Protein AF-A0A3D0MVW6-F1 (afdb_monomer)

Foldseek 3Di:
DDDDDPVRVVVCVVLDVDCVQVVVVVVVCVVPVPQFDADPPDPAKGWHWAADPPDPPPRIDIDIDHDDD

Mean predicted aligned error: 4.31 Å

Solvent-accessible surface area (backbone atoms only — not comparable to full-atom values): 4436 Å² total; per-residue (Å²): 137,90,84,79,52,74,65,53,55,55,51,46,58,73,76,37,93,65,62,66,71,53,55,55,51,50,53,48,38,72,77,36,69,70,73,26,51,69,42,84,97,46,100,58,38,20,45,32,80,45,77,41,90,94,42,66,101,83,44,52,51,76,48,75,50,72,78,84,131

Radius of gyration: 12.32 Å; Cα contacts (8 Å, |Δi|>4): 60; chains: 1; bounding box: 30×24×31 Å

Nearest PDB structures (foldseek):
  5ja8-assembly1_A  TM=9.343E-01  e=1.275E-02  Vibrio cholerae O1 biovar El Tor str. N16961
  8a0x-assembly1_C  TM=8.372E-01  e=7.992E-03  Vibrio cholerae
  7zw0-assembly1_sj  TM=3.370E-01  e=1.667E+00  Saccharomyces cerevisiae W303
  1bpe-assembly1_A  TM=3.306E-01  e=7.242E+00  Rattus norvegicus

pLDDT: mean 88.9, std 11.53, range [53.12, 97.5]

Sequence (69 aa):
MFIYTSEFDKLWKSIFKDIKNLEEVEQLLLQNPKAGNVIKGTEGLRKLRWRLDSKGKRGGIRILYVDFE

Structure (mmCIF, N/CA/C/O backbone):
data_AF-A0A3D0MVW6-F1
#
_entry.id   AF-A0A3D0MVW6-F1
#
loop_
_atom_site.group_PDB
_atom_site.id
_atom_site.type_symbol
_atom_site.label_atom_id
_atom_site.label_alt_id
_atom_site.label_comp_id
_atom_site.label_asym_id
_atom_site.label_entity_id
_atom_site.label_seq_id
_atom_site.pdbx_PDB_ins_code
_atom_site.Cartn_x
_atom_site.Cartn_y
_atom_site.Cartn_z
_atom_site.occupancy
_atom_site.B_iso_or_equiv
_atom_site.auth_seq_id
_atom_site.auth_comp_id
_atom_site.auth_asym_id
_atom_site.auth_atom_id
_atom_site.pdbx_PDB_model_num
ATOM 1 N N . MET A 1 1 ? 5.357 9.420 8.125 1.00 89.75 1 MET A N 1
ATOM 2 C CA . MET A 1 1 ? 6.360 8.350 8.334 1.00 89.75 1 MET A CA 1
ATOM 3 C C . MET A 1 1 ? 5.738 7.047 7.877 1.00 89.75 1 MET A C 1
ATOM 5 O O . MET A 1 1 ? 4.594 6.807 8.235 1.00 89.75 1 MET A O 1
ATOM 9 N N . PHE A 1 2 ? 6.452 6.238 7.096 1.00 95.62 2 PHE A N 1
ATOM 10 C CA . PHE A 1 2 ? 5.971 4.920 6.681 1.00 95.62 2 PHE A CA 1
ATOM 11 C C . PHE A 1 2 ? 6.553 3.839 7.588 1.00 95.62 2 PHE A C 1
ATOM 13 O O . PHE A 1 2 ? 7.732 3.879 7.938 1.00 95.62 2 PHE A O 1
ATOM 20 N N . ILE A 1 3 ? 5.706 2.892 7.986 1.00 95.88 3 ILE A N 1
ATOM 21 C CA . ILE A 1 3 ? 6.095 1.711 8.755 1.00 95.88 3 ILE A CA 1
ATOM 22 C C . ILE A 1 3 ? 5.697 0.494 7.933 1.00 95.88 3 ILE A C 1
ATOM 24 O O . ILE A 1 3 ? 4.541 0.349 7.535 1.00 95.88 3 ILE A O 1
ATOM 28 N N . TYR A 1 4 ? 6.664 -0.381 7.688 1.00 96.38 4 TYR A N 1
ATOM 29 C CA . TYR A 1 4 ? 6.483 -1.586 6.893 1.00 96.38 4 TYR A CA 1
ATOM 30 C C . TYR A 1 4 ? 6.428 -2.813 7.793 1.00 96.38 4 TYR A C 1
ATOM 32 O O . TYR A 1 4 ? 7.242 -2.965 8.703 1.00 96.38 4 TYR A O 1
ATOM 40 N N . THR A 1 5 ? 5.484 -3.715 7.526 1.00 96.44 5 THR A N 1
ATOM 41 C CA . THR A 1 5 ? 5.517 -5.050 8.131 1.00 96.44 5 THR A CA 1
ATOM 42 C C . THR A 1 5 ? 6.625 -5.880 7.492 1.00 96.44 5 THR A C 1
ATOM 44 O O . THR A 1 5 ? 7.045 -5.628 6.358 1.00 96.44 5 THR A O 1
ATOM 47 N N . SER A 1 6 ? 7.084 -6.913 8.198 1.00 96.19 6 SER A N 1
ATOM 48 C CA . SER A 1 6 ? 8.122 -7.801 7.667 1.00 96.19 6 SER A CA 1
ATOM 49 C C . SER A 1 6 ? 7.664 -8.516 6.387 1.00 96.19 6 SER A C 1
ATOM 51 O O . SER A 1 6 ? 8.443 -8.736 5.462 1.00 96.19 6 SER A O 1
ATOM 53 N N . GLU A 1 7 ? 6.374 -8.835 6.311 1.00 94.81 7 GLU A N 1
ATOM 54 C CA . GLU A 1 7 ? 5.702 -9.461 5.179 1.00 94.81 7 GLU A CA 1
ATOM 55 C C . GLU A 1 7 ? 5.655 -8.516 3.981 1.00 94.81 7 GLU A C 1
ATOM 57 O O . GLU A 1 7 ? 5.908 -8.952 2.857 1.00 94.81 7 GLU A O 1
ATOM 62 N N . PHE A 1 8 ? 5.372 -7.230 4.215 1.00 94.94 8 PHE A N 1
ATOM 63 C CA . PHE A 1 8 ? 5.381 -6.225 3.159 1.00 94.94 8 PHE A CA 1
ATOM 64 C C . PHE A 1 8 ? 6.774 -6.108 2.539 1.00 94.94 8 PHE A C 1
ATOM 66 O O . PHE A 1 8 ? 6.894 -6.238 1.326 1.00 94.94 8 PHE A 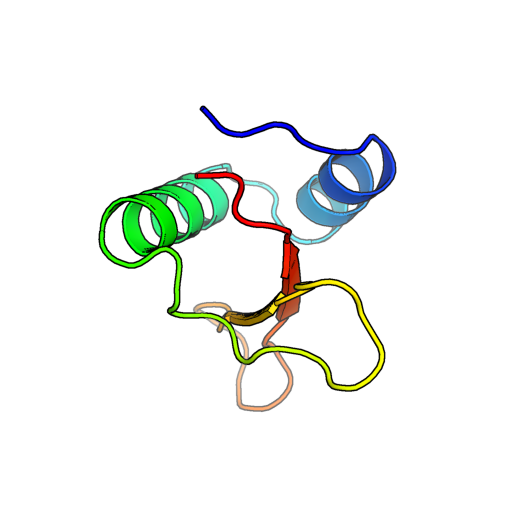O 1
ATOM 73 N N . ASP A 1 9 ? 7.822 -5.951 3.353 1.00 93.69 9 ASP A N 1
ATOM 74 C CA . ASP A 1 9 ? 9.199 -5.795 2.864 1.00 93.69 9 ASP A CA 1
ATOM 75 C C . ASP A 1 9 ? 9.674 -7.025 2.065 1.00 93.69 9 ASP A C 1
ATOM 77 O O . ASP A 1 9 ? 10.214 -6.898 0.962 1.00 93.69 9 ASP A O 1
ATOM 81 N N 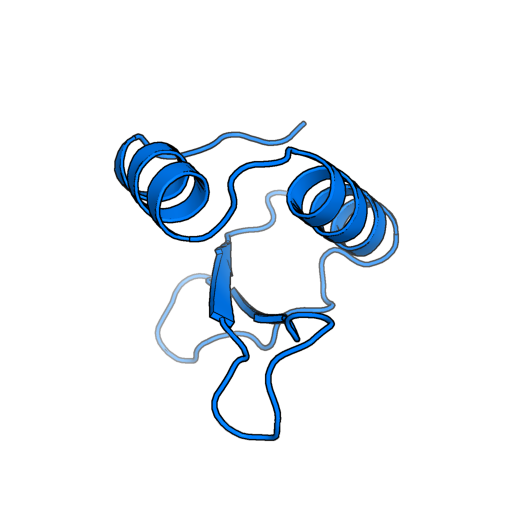. LYS A 1 10 ? 9.388 -8.240 2.559 1.00 93.44 10 LYS A N 1
ATOM 82 C CA . LYS A 1 10 ? 9.702 -9.496 1.852 1.00 93.44 10 LYS A CA 1
ATOM 83 C C . LYS A 1 10 ? 8.985 -9.592 0.504 1.00 93.44 10 LYS A 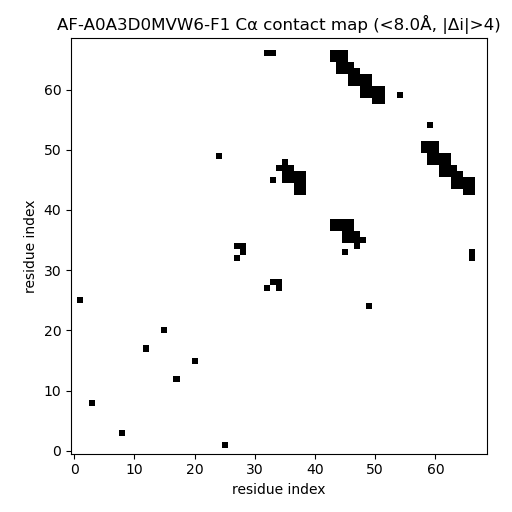C 1
ATOM 85 O O . LYS A 1 10 ? 9.616 -9.899 -0.509 1.00 93.44 10 LYS A O 1
ATOM 90 N N . LEU A 1 11 ? 7.672 -9.345 0.479 1.00 92.19 11 LEU A N 1
ATOM 91 C CA . LEU A 1 11 ? 6.881 -9.423 -0.751 1.00 92.19 11 LEU A CA 1
ATOM 92 C C . LEU A 1 11 ? 7.297 -8.337 -1.738 1.00 92.19 11 LEU A C 1
ATOM 94 O O . LEU A 1 11 ? 7.448 -8.628 -2.925 1.00 92.19 11 LEU A O 1
ATOM 98 N N . TRP A 1 12 ? 7.546 -7.124 -1.252 1.00 91.19 12 TRP A N 1
ATOM 99 C CA . TRP A 1 12 ? 7.991 -6.010 -2.074 1.00 91.19 12 TRP A CA 1
ATOM 100 C C . TRP A 1 12 ? 9.286 -6.351 -2.805 1.00 91.19 12 TRP A C 1
ATOM 102 O O . TRP A 1 12 ? 9.307 -6.326 -4.033 1.00 91.19 12 TRP A O 1
ATOM 112 N N . LYS A 1 13 ? 10.317 -6.796 -2.076 1.00 90.81 13 LYS A N 1
ATOM 113 C CA . LYS A 1 13 ? 11.609 -7.227 -2.643 1.00 90.81 13 LYS A CA 1
ATOM 114 C C . LYS A 1 13 ? 11.493 -8.422 -3.597 1.00 90.81 13 LYS A C 1
ATOM 116 O O . LYS A 1 13 ? 12.314 -8.576 -4.496 1.00 90.81 13 LYS A O 1
ATOM 121 N N . SER A 1 14 ? 10.488 -9.283 -3.415 1.00 89.81 14 SER A N 1
ATOM 122 C CA . SER A 1 14 ? 10.236 -10.406 -4.332 1.00 89.81 14 SER A CA 1
ATOM 123 C C . SER A 1 14 ? 9.603 -9.969 -5.660 1.00 89.81 14 SER A C 1
ATOM 125 O O . SER A 1 14 ? 9.808 -10.614 -6.688 1.00 89.81 14 SER A O 1
ATOM 127 N N . ILE A 1 15 ? 8.835 -8.875 -5.644 1.00 87.25 15 ILE A N 1
ATOM 128 C CA . ILE A 1 15 ? 8.112 -8.348 -6.808 1.00 87.25 15 ILE A CA 1
ATOM 129 C C . ILE A 1 15 ? 8.973 -7.328 -7.558 1.00 87.25 15 ILE A C 1
ATOM 131 O O . ILE A 1 15 ? 9.043 -7.369 -8.789 1.00 87.25 15 ILE A O 1
ATOM 135 N N . PHE A 1 16 ? 9.621 -6.429 -6.821 1.00 84.69 16 PHE A N 1
ATOM 136 C CA . PHE A 1 16 ? 10.421 -5.326 -7.331 1.00 84.69 16 PHE A CA 1
ATOM 137 C C . PHE A 1 16 ? 11.881 -5.512 -6.954 1.00 84.69 16 PHE A C 1
ATOM 139 O O . PHE A 1 16 ? 12.215 -5.779 -5.802 1.00 84.69 16 PHE A O 1
ATOM 146 N N . LYS A 1 17 ? 12.759 -5.325 -7.939 1.00 78.81 17 LYS A N 1
ATOM 147 C CA . LYS A 1 17 ? 14.209 -5.311 -7.714 1.00 78.81 17 LYS A CA 1
ATOM 148 C C . LYS A 1 17 ? 14.731 -3.922 -7.340 1.00 78.81 17 LYS A C 1
ATOM 150 O O . LYS A 1 17 ? 15.825 -3.831 -6.799 1.00 78.81 17 LYS A O 1
ATOM 155 N N . ASP A 1 18 ? 13.970 -2.870 -7.645 1.00 79.44 18 ASP A N 1
ATOM 156 C CA . ASP A 1 18 ? 14.303 -1.478 -7.347 1.00 79.44 18 ASP A CA 1
ATOM 157 C C . ASP A 1 18 ? 13.363 -0.863 -6.301 1.00 79.44 18 ASP A C 1
ATOM 159 O O . ASP A 1 18 ? 12.283 -1.383 -6.010 1.00 79.44 18 ASP A O 1
ATOM 163 N N . ILE A 1 19 ? 13.806 0.258 -5.725 1.00 84.38 19 ILE A N 1
ATOM 164 C CA . ILE A 1 19 ? 13.041 1.034 -4.742 1.00 84.38 19 ILE A CA 1
ATOM 165 C C . ILE A 1 19 ? 12.123 2.079 -5.386 1.00 84.38 19 ILE A C 1
ATOM 167 O O . ILE A 1 19 ? 11.212 2.571 -4.731 1.00 84.38 19 ILE A O 1
ATOM 171 N N . LYS A 1 20 ? 12.297 2.382 -6.677 1.00 87.50 20 LYS A N 1
ATOM 172 C CA . LYS A 1 20 ? 11.591 3.472 -7.368 1.00 87.50 20 LYS A CA 1
ATOM 173 C C . LYS A 1 20 ? 10.069 3.355 -7.246 1.00 87.50 20 LYS A C 1
ATOM 175 O O . LYS A 1 20 ? 9.382 4.326 -6.952 1.00 87.50 20 LYS A O 1
ATOM 180 N N . ASN A 1 21 ? 9.543 2.142 -7.409 1.00 88.62 21 ASN A N 1
ATOM 181 C CA . ASN A 1 21 ? 8.110 1.887 -7.260 1.00 88.62 21 ASN A CA 1
ATOM 182 C C . ASN A 1 21 ? 7.602 2.175 -5.835 1.00 88.62 21 ASN A C 1
ATOM 184 O O . ASN A 1 21 ? 6.430 2.497 -5.662 1.00 88.62 21 ASN A O 1
ATOM 188 N N . LEU A 1 22 ? 8.452 2.010 -4.816 1.00 92.19 22 LEU A N 1
ATOM 189 C CA . LEU A 1 22 ? 8.076 2.237 -3.422 1.00 92.19 22 LEU A CA 1
ATOM 190 C C . LEU A 1 22 ? 7.999 3.733 -3.152 1.00 92.19 22 LEU A C 1
ATOM 192 O O . LEU A 1 22 ? 7.001 4.192 -2.612 1.00 92.19 22 LEU A O 1
ATOM 196 N N . GLU A 1 23 ? 9.000 4.484 -3.612 1.00 93.69 23 GLU A N 1
ATOM 197 C CA . GLU A 1 23 ? 9.036 5.944 -3.501 1.00 93.69 23 GLU A CA 1
ATOM 198 C C . GLU A 1 23 ? 7.814 6.579 -4.176 1.00 93.69 23 GLU A C 1
ATOM 200 O O . GLU A 1 23 ? 7.166 7.446 -3.598 1.00 93.69 23 GLU A O 1
ATOM 205 N N . GLU A 1 24 ? 7.430 6.120 -5.369 1.00 93.00 24 GLU A N 1
ATOM 206 C CA . GLU A 1 24 ? 6.240 6.625 -6.068 1.00 93.00 24 GLU A CA 1
ATOM 207 C C . GLU A 1 24 ? 4.938 6.342 -5.298 1.00 93.00 24 GLU A C 1
ATOM 209 O O . GLU A 1 24 ? 4.055 7.202 -5.223 1.00 93.00 24 GLU A O 1
ATOM 214 N N . VAL A 1 25 ? 4.824 5.158 -4.687 1.00 94.31 25 VAL A N 1
ATOM 215 C CA . VAL A 1 25 ? 3.698 4.815 -3.807 1.00 94.31 25 VAL A CA 1
ATOM 216 C C . VAL A 1 25 ? 3.689 5.698 -2.560 1.00 94.31 25 VAL A C 1
ATOM 218 O O . VAL A 1 25 ? 2.634 6.217 -2.196 1.00 94.31 25 VAL A O 1
ATOM 221 N N . GLU A 1 26 ? 4.833 5.881 -1.903 1.00 95.62 26 GLU A N 1
ATOM 222 C CA . GLU A 1 26 ? 4.959 6.737 -0.721 1.00 95.62 26 GLU A CA 1
ATOM 223 C C . GLU A 1 26 ? 4.578 8.183 -1.050 1.00 95.62 26 GLU A C 1
ATOM 225 O O . GLU A 1 26 ? 3.774 8.778 -0.336 1.00 95.62 26 GLU A O 1
ATOM 230 N N . GLN A 1 27 ? 5.078 8.738 -2.158 1.00 96.50 27 GLN A N 1
ATOM 231 C CA . GLN A 1 27 ? 4.738 10.094 -2.601 1.00 96.50 27 GLN A CA 1
ATOM 232 C C . GLN A 1 27 ? 3.240 10.246 -2.884 1.00 96.50 27 GLN A C 1
ATOM 234 O O . GLN A 1 27 ? 2.632 11.232 -2.461 1.00 96.50 27 GLN A O 1
ATOM 239 N N . LEU A 1 28 ? 2.619 9.259 -3.539 1.00 95.75 28 LEU A N 1
ATOM 240 C CA . LEU A 1 28 ? 1.170 9.242 -3.746 1.00 95.75 28 LEU A CA 1
ATOM 241 C C . LEU A 1 28 ? 0.419 9.278 -2.407 1.00 95.75 28 LEU A C 1
ATOM 243 O O . LEU A 1 28 ? -0.528 10.049 -2.253 1.00 95.75 28 LEU A O 1
ATOM 247 N N . LEU A 1 29 ? 0.826 8.450 -1.443 1.00 96.38 29 LEU A N 1
ATOM 248 C CA . LEU A 1 29 ? 0.167 8.358 -0.140 1.00 96.38 29 LEU A CA 1
ATOM 249 C C . LEU A 1 29 ? 0.412 9.590 0.736 1.00 96.38 29 LEU A C 1
ATOM 251 O O . LEU A 1 29 ? -0.489 9.972 1.473 1.00 96.38 29 LEU A O 1
ATOM 255 N N . LEU A 1 30 ? 1.566 10.250 0.621 1.00 96.06 30 LEU A N 1
ATOM 256 C CA . LEU A 1 30 ? 1.823 11.532 1.283 1.00 96.06 30 LEU A CA 1
ATOM 257 C C . LEU A 1 30 ? 0.904 12.639 0.754 1.00 96.06 30 LEU A C 1
ATOM 259 O O . LEU A 1 30 ? 0.415 13.454 1.530 1.00 96.06 30 LEU A O 1
ATOM 263 N N . GLN A 1 31 ? 0.657 12.672 -0.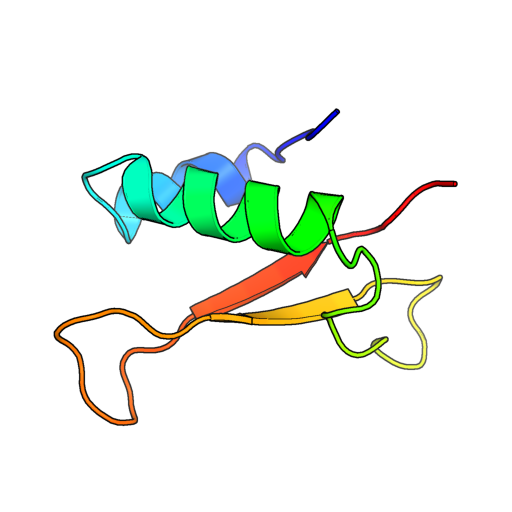558 1.00 96.69 31 GLN A N 1
ATOM 264 C CA . GLN A 1 31 ? -0.221 13.671 -1.178 1.00 96.69 31 GLN A CA 1
ATOM 265 C C . GLN A 1 31 ? -1.703 13.368 -0.947 1.00 96.69 31 GLN A C 1
ATOM 267 O O . GLN A 1 31 ? -2.515 14.278 -0.779 1.00 96.69 31 GLN A O 1
ATOM 272 N N . ASN A 1 32 ? -2.073 12.089 -0.977 1.00 96.50 32 ASN A N 1
ATOM 273 C CA . ASN A 1 32 ? -3.441 11.639 -0.784 1.00 96.50 32 ASN A CA 1
ATOM 274 C C . ASN A 1 32 ? -3.480 10.320 0.003 1.00 96.50 32 ASN A C 1
ATOM 276 O O . ASN A 1 32 ? -3.604 9.239 -0.591 1.00 96.50 32 ASN A O 1
ATOM 280 N N . PRO A 1 33 ? -3.502 10.396 1.34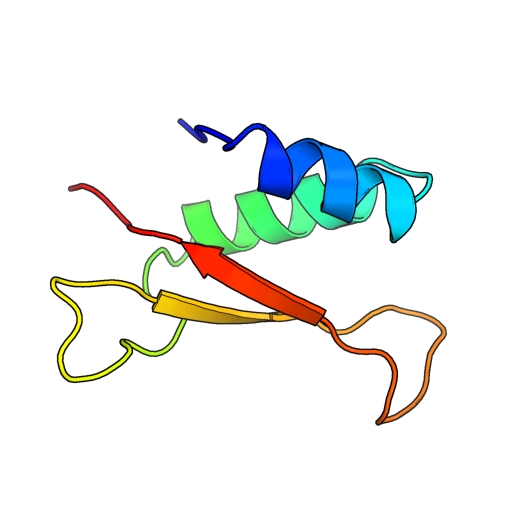4 1.00 95.75 33 PRO A N 1
ATOM 281 C CA . PRO A 1 33 ? -3.620 9.213 2.193 1.00 95.75 33 PRO A CA 1
ATOM 282 C C . PRO A 1 33 ? -4.909 8.409 1.946 1.00 95.75 33 PRO A C 1
ATOM 284 O O . PRO A 1 33 ? -4.988 7.216 2.242 1.00 95.75 33 PRO A O 1
ATOM 287 N N . LYS A 1 34 ? -5.930 9.020 1.326 1.00 95.62 34 LYS A N 1
ATOM 288 C CA . LYS A 1 34 ? -7.228 8.401 1.006 1.00 95.62 34 LYS A CA 1
ATOM 289 C C . LYS A 1 34 ? -7.283 7.784 -0.399 1.00 95.62 34 LYS A C 1
ATOM 291 O O . LYS A 1 34 ? -8.352 7.332 -0.807 1.00 95.62 34 LYS A O 1
ATOM 296 N N . ALA A 1 35 ? -6.161 7.709 -1.123 1.00 96.25 35 ALA A N 1
ATOM 297 C CA . ALA A 1 35 ? -6.091 7.135 -2.472 1.00 96.25 35 ALA A CA 1
ATOM 298 C C . ALA A 1 35 ? -6.535 5.656 -2.541 1.00 96.25 35 ALA A C 1
ATOM 300 O O . ALA A 1 35 ? -7.051 5.193 -3.562 1.00 96.25 35 ALA A O 1
ATOM 301 N N . GLY A 1 36 ? -6.351 4.897 -1.458 1.00 96.38 36 GLY A N 1
ATOM 302 C CA . GLY A 1 36 ? -6.868 3.542 -1.311 1.00 96.38 36 GLY A CA 1
ATOM 303 C C . GLY A 1 36 ? -8.334 3.507 -0.869 1.00 96.38 36 GLY A C 1
ATOM 304 O O . GLY A 1 36 ? -8.750 4.202 0.061 1.00 96.38 36 GLY A O 1
ATOM 305 N N . ASN A 1 37 ? -9.109 2.608 -1.481 1.00 97.38 37 ASN A N 1
ATOM 306 C CA . ASN A 1 37 ? -10.495 2.368 -1.076 1.00 97.38 37 ASN A CA 1
ATOM 30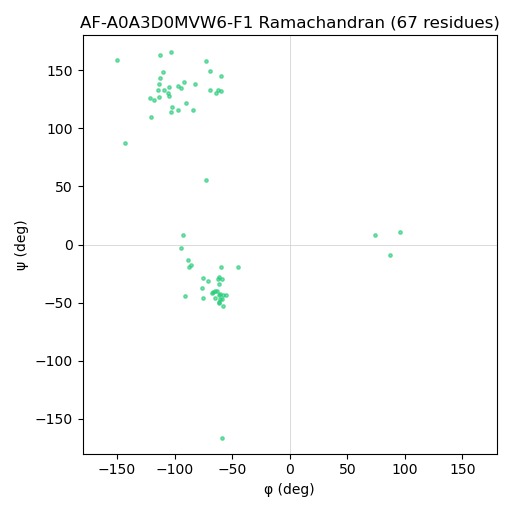7 C C . ASN A 1 37 ? -10.536 1.680 0.290 1.00 97.38 37 ASN A C 1
ATOM 309 O O . ASN A 1 37 ? -9.850 0.673 0.477 1.00 97.38 37 ASN A O 1
ATOM 313 N N . VAL A 1 38 ? -11.382 2.165 1.200 1.00 96.75 38 VAL A N 1
ATOM 314 C CA . VAL A 1 38 ? -11.623 1.509 2.494 1.00 96.75 38 VAL A CA 1
ATOM 315 C C . VAL A 1 38 ? -12.225 0.123 2.265 1.00 96.75 38 VAL A C 1
ATOM 317 O O . VAL A 1 38 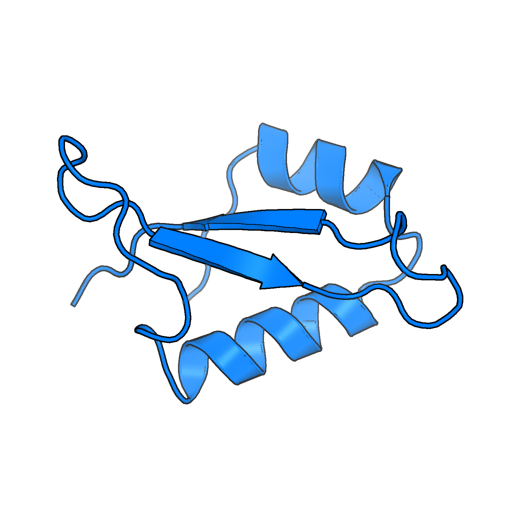? -13.168 -0.047 1.484 1.00 96.75 38 VAL A O 1
ATOM 320 N N . ILE A 1 39 ? -11.683 -0.880 2.945 1.00 97.19 39 ILE A N 1
ATOM 321 C CA . ILE A 1 39 ? -12.254 -2.221 2.990 1.00 97.19 39 ILE A CA 1
ATOM 322 C C . ILE A 1 39 ? -13.324 -2.224 4.088 1.00 97.19 39 ILE A C 1
ATOM 324 O O . ILE A 1 39 ? -13.033 -2.030 5.264 1.00 97.19 39 ILE A O 1
ATOM 328 N N . LYS A 1 40 ? -14.591 -2.424 3.713 1.00 96.06 40 LYS A N 1
ATOM 329 C CA . LYS A 1 40 ? -15.692 -2.498 4.689 1.00 96.06 40 LYS A CA 1
ATOM 330 C C . LYS A 1 40 ? -15.468 -3.645 5.677 1.00 96.06 40 LYS A C 1
ATOM 332 O O . LYS A 1 40 ? -14.963 -4.694 5.288 1.00 96.06 40 LYS A O 1
ATOM 337 N N . GLY A 1 41 ? -15.876 -3.443 6.929 1.00 94.94 41 GLY A N 1
ATOM 338 C CA . GLY A 1 41 ? -15.675 -4.426 8.000 1.00 94.94 41 GLY A CA 1
ATOM 339 C C . GLY A 1 41 ? -14.229 -4.517 8.493 1.00 94.94 41 GLY A C 1
ATOM 340 O O . GLY A 1 41 ? -13.910 -5.402 9.275 1.00 94.94 41 GLY A O 1
ATOM 341 N N . THR A 1 42 ? -13.363 -3.609 8.041 1.00 88.81 42 THR A N 1
ATOM 342 C CA . THR A 1 42 ? -12.043 -3.381 8.628 1.00 88.81 42 THR A CA 1
ATOM 343 C C . THR A 1 42 ? -12.057 -2.000 9.269 1.00 88.81 42 THR A C 1
ATOM 345 O O . THR A 1 42 ? -12.696 -1.087 8.740 1.00 88.81 42 THR A O 1
ATOM 348 N N . GLU A 1 43 ? -11.379 -1.842 10.400 1.00 90.94 43 GLU A N 1
ATOM 349 C CA . GLU A 1 43 ? -11.271 -0.580 11.145 1.00 90.94 43 GLU A CA 1
ATOM 350 C C . GLU A 1 43 ? -10.352 0.423 10.419 1.00 90.94 43 GLU A C 1
ATOM 352 O O . GLU A 1 43 ? -9.351 0.885 10.948 1.00 90.94 43 GLU A O 1
ATOM 357 N N . GLY A 1 44 ? -10.660 0.732 9.156 1.00 92.38 44 GLY A N 1
ATOM 358 C CA . GLY A 1 44 ? -9.930 1.717 8.358 1.00 92.38 44 GLY A CA 1
ATOM 359 C C . GLY A 1 44 ? -8.846 1.159 7.433 1.00 92.38 44 GLY A C 1
ATOM 360 O O . GLY A 1 44 ? -8.119 1.952 6.837 1.00 92.38 44 GLY A O 1
ATOM 361 N N . LEU A 1 45 ? -8.749 -0.163 7.229 1.00 96.75 45 LEU A N 1
ATOM 362 C CA . LEU A 1 45 ? -7.803 -0.728 6.257 1.00 96.75 45 LEU A CA 1
ATOM 363 C C . LEU A 1 45 ? -8.162 -0.278 4.837 1.00 96.75 45 LEU A C 1
ATOM 365 O O . LEU A 1 45 ? -9.301 -0.413 4.376 1.00 96.75 45 LEU A O 1
ATOM 369 N N . ARG A 1 46 ? -7.169 0.223 4.107 1.00 97.44 46 ARG A N 1
ATOM 370 C CA . ARG A 1 46 ? -7.312 0.727 2.739 1.00 97.44 46 ARG A CA 1
ATOM 371 C C . ARG A 1 46 ? -6.629 -0.192 1.741 1.00 97.44 46 ARG A C 1
ATOM 373 O O . ARG A 1 46 ? -5.619 -0.822 2.033 1.00 97.44 46 ARG A O 1
ATOM 380 N N . LYS A 1 47 ? -7.185 -0.248 0.5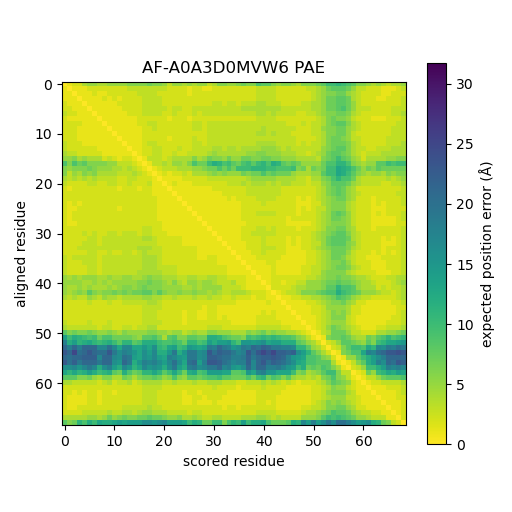29 1.00 97.50 47 LYS A N 1
ATOM 381 C CA . LYS A 1 47 ? -6.667 -1.018 -0.607 1.00 97.50 47 LYS A CA 1
ATOM 382 C C . LYS A 1 47 ? -6.352 -0.108 -1.784 1.00 97.50 47 LYS A C 1
ATOM 384 O O . LYS A 1 47 ? -7.268 0.366 -2.468 1.00 97.50 47 LYS A O 1
ATOM 389 N N . LEU A 1 48 ? -5.065 0.058 -2.061 1.00 96.25 48 LEU A N 1
ATOM 390 C CA . LEU A 1 48 ? -4.547 0.751 -3.236 1.00 96.25 48 LEU A CA 1
ATOM 391 C C . LEU A 1 48 ? -4.253 -0.258 -4.355 1.00 96.25 48 LEU A C 1
ATOM 393 O O . LEU A 1 48 ? -3.686 -1.327 -4.123 1.00 96.25 48 LEU A O 1
ATOM 397 N N . ARG A 1 49 ? -4.667 0.067 -5.584 1.00 92.75 49 ARG A N 1
ATOM 398 C CA . ARG A 1 49 ? -4.311 -0.700 -6.787 1.00 92.75 49 ARG A CA 1
ATOM 399 C C . ARG A 1 49 ? -3.128 -0.010 -7.456 1.00 92.75 49 ARG A C 1
ATOM 401 O O . ARG A 1 49 ? -3.299 1.104 -7.937 1.00 92.75 49 ARG A O 1
ATOM 408 N N . TRP A 1 50 ? -1.984 -0.681 -7.523 1.00 90.88 50 TRP A N 1
ATOM 409 C CA . TRP A 1 50 ? -0.775 -0.149 -8.150 1.00 90.88 50 TRP A CA 1
ATOM 410 C C . TRP A 1 50 ? -0.489 -0.885 -9.455 1.00 90.88 50 TRP A C 1
ATOM 412 O O . TRP A 1 50 ? -0.581 -2.114 -9.514 1.00 90.88 50 TRP A O 1
ATOM 422 N N . ARG A 1 51 ? -0.201 -0.145 -10.526 1.00 84.25 51 ARG A N 1
ATOM 423 C CA . ARG A 1 51 ? 0.142 -0.733 -11.826 1.00 84.25 51 ARG A CA 1
ATOM 424 C C . ARG A 1 51 ? 1.655 -0.890 -11.909 1.00 84.25 51 ARG A C 1
ATOM 426 O O . ARG A 1 51 ? 2.379 -0.016 -11.466 1.00 84.25 51 ARG A O 1
ATOM 433 N N . LEU A 1 52 ? 2.104 -2.004 -12.479 1.00 75.31 52 LEU A N 1
ATOM 434 C CA . LEU A 1 52 ? 3.509 -2.197 -12.817 1.00 75.31 52 LEU A CA 1
ATOM 435 C C . LEU A 1 52 ? 3.736 -1.680 -14.232 1.00 75.31 52 LEU A C 1
ATOM 437 O O . LEU A 1 52 ? 3.118 -2.199 -15.170 1.00 75.31 52 LEU A O 1
ATOM 441 N N . ASP A 1 53 ? 4.635 -0.718 -14.396 1.00 65.44 53 ASP A N 1
ATOM 442 C CA . ASP A 1 53 ? 5.154 -0.385 -15.718 1.00 65.44 53 ASP A CA 1
ATOM 443 C C . ASP A 1 53 ? 5.817 -1.640 -16.300 1.00 65.44 53 ASP A C 1
ATOM 445 O O . ASP A 1 53 ? 6.559 -2.330 -15.605 1.00 65.44 53 ASP A O 1
ATOM 449 N N . SER A 1 54 ? 5.502 -1.970 -17.559 1.00 58.88 54 SER A N 1
ATOM 450 C CA . SER A 1 54 ? 5.912 -3.165 -18.336 1.00 58.88 54 SER A CA 1
ATOM 451 C C . SER A 1 54 ? 5.073 -4.453 -18.244 1.00 58.88 54 SER A C 1
ATOM 453 O O . SER A 1 54 ? 5.270 -5.343 -19.074 1.00 58.88 54 SER A O 1
ATOM 455 N N . LYS A 1 55 ? 4.079 -4.581 -17.351 1.00 54.03 55 LYS A N 1
ATOM 456 C CA . LYS A 1 55 ? 3.152 -5.737 -17.373 1.00 54.03 55 LYS A CA 1
ATOM 457 C C . LYS A 1 55 ? 1.737 -5.276 -17.722 1.00 54.03 55 LYS A C 1
ATOM 459 O O . LYS A 1 55 ? 1.201 -4.379 -17.086 1.00 54.03 55 LYS A O 1
ATOM 464 N 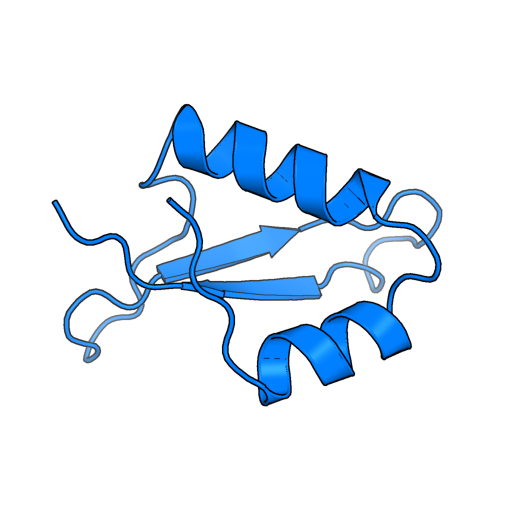N . GLY A 1 56 ? 1.122 -5.897 -18.739 1.00 56.06 56 GLY A N 1
ATOM 465 C CA . GLY A 1 56 ? -0.244 -5.585 -19.199 1.00 56.06 56 GLY A CA 1
ATOM 466 C C . GLY A 1 56 ? -1.321 -5.748 -18.109 1.00 56.06 56 GLY A C 1
ATOM 467 O O . GLY A 1 56 ? -1.008 -5.924 -16.939 1.00 56.06 56 GLY A O 1
ATOM 468 N N . LYS A 1 57 ? -2.619 -5.763 -18.460 1.00 53.12 57 LYS A N 1
ATOM 469 C CA . LYS A 1 57 ? -3.773 -5.764 -17.511 1.00 53.12 57 LYS A CA 1
ATOM 470 C C . LYS A 1 57 ? -3.695 -6.722 -16.293 1.00 53.12 57 LYS A C 1
ATOM 472 O O . LYS A 1 57 ? -4.426 -6.514 -15.330 1.00 53.12 57 LYS A O 1
ATOM 477 N N . ARG A 1 58 ? -2.846 -7.758 -16.318 1.00 58.09 58 ARG A N 1
ATOM 478 C CA . ARG A 1 58 ? -2.619 -8.742 -15.240 1.00 58.09 58 ARG A CA 1
ATOM 479 C C . ARG A 1 58 ? -1.449 -8.420 -14.290 1.00 58.09 58 ARG A C 1
ATOM 481 O O . ARG A 1 58 ? -1.233 -9.173 -13.353 1.00 58.09 58 ARG A O 1
ATOM 488 N N . GLY A 1 59 ? -0.695 -7.347 -14.526 1.00 65.69 59 GLY A N 1
ATOM 489 C CA . GLY A 1 59 ? 0.545 -7.046 -13.808 1.00 65.69 59 GLY A CA 1
ATOM 490 C C . GLY A 1 59 ? 0.404 -6.296 -12.488 1.00 65.69 59 GLY A C 1
ATOM 491 O O . GLY A 1 59 ? 1.351 -6.281 -11.722 1.00 65.69 59 GLY A O 1
ATOM 492 N N . GLY A 1 60 ? -0.730 -5.652 -12.213 1.00 81.00 60 GLY A N 1
ATOM 493 C CA . GLY A 1 60 ? -0.847 -4.769 -11.049 1.00 81.00 60 GLY A CA 1
ATOM 494 C C . GLY A 1 60 ? -0.826 -5.496 -9.699 1.00 81.00 60 GLY A C 1
ATOM 495 O O . GLY A 1 60 ? -1.342 -6.608 -9.571 1.00 81.00 60 GLY A O 1
ATOM 496 N N . ILE A 1 61 ? -0.300 -4.824 -8.676 1.00 89.88 61 ILE A N 1
ATOM 497 C CA . ILE A 1 61 ? -0.300 -5.295 -7.287 1.00 89.88 61 ILE A CA 1
ATOM 498 C C . ILE A 1 61 ? -1.359 -4.573 -6.452 1.00 89.88 61 ILE A C 1
ATOM 500 O O . ILE A 1 61 ? -1.939 -3.558 -6.855 1.00 89.88 61 ILE A O 1
ATOM 504 N N . ARG A 1 62 ? -1.644 -5.127 -5.273 1.00 93.00 62 ARG A N 1
ATOM 505 C CA . ARG A 1 62 ? -2.547 -4.527 -4.289 1.00 93.00 62 ARG A CA 1
ATOM 506 C C . ARG A 1 62 ? -1.753 -4.232 -3.031 1.00 93.00 62 ARG A C 1
ATOM 508 O O . ARG A 1 62 ? -1.158 -5.146 -2.472 1.00 93.00 62 ARG A O 1
ATOM 515 N N . ILE A 1 63 ? -1.781 -2.979 -2.608 1.00 95.25 63 ILE A N 1
ATOM 516 C CA . ILE A 1 63 ? -1.122 -2.515 -1.391 1.00 95.25 63 ILE A CA 1
ATOM 517 C C . ILE A 1 63 ? -2.212 -2.294 -0.349 1.00 95.25 63 ILE A C 1
ATOM 519 O O . ILE A 1 63 ? -3.224 -1.641 -0.631 1.00 95.25 63 ILE A O 1
ATOM 523 N N . LEU A 1 64 ? -2.026 -2.893 0.824 1.00 97.00 64 LEU A N 1
ATOM 524 C CA . LEU A 1 64 ? -2.894 -2.716 1.980 1.00 97.00 64 LEU A CA 1
ATOM 525 C C . LEU A 1 64 ? -2.167 -1.842 2.992 1.00 97.00 64 LEU A C 1
ATOM 527 O O . LEU A 1 64 ? -1.007 -2.108 3.293 1.00 97.00 64 LEU A O 1
ATOM 531 N N . TYR A 1 65 ? -2.836 -0.810 3.490 1.00 97.06 65 TYR A N 1
ATOM 532 C CA . TYR A 1 65 ? -2.258 0.105 4.468 1.00 97.06 65 TYR A CA 1
ATOM 533 C C . TYR A 1 65 ? -3.340 0.688 5.375 1.00 97.06 65 TYR A C 1
ATOM 535 O O . TYR A 1 65 ? -4.524 0.696 5.024 1.00 97.06 65 TYR A O 1
ATOM 543 N N . VAL A 1 66 ? -2.916 1.169 6.537 1.00 96.25 66 VAL A N 1
ATOM 544 C CA . VAL A 1 66 ? -3.726 1.993 7.433 1.00 96.25 66 VAL A CA 1
ATOM 545 C C . VAL A 1 66 ? -3.083 3.370 7.465 1.00 96.25 66 VAL A C 1
ATOM 547 O O . VAL A 1 66 ? -1.860 3.488 7.474 1.00 96.25 66 VAL A O 1
ATOM 550 N N . ASP A 1 67 ? -3.927 4.388 7.419 1.00 93.81 67 ASP A N 1
ATOM 551 C CA . ASP A 1 67 ? -3.540 5.779 7.586 1.00 93.81 67 ASP A CA 1
ATOM 552 C C . ASP A 1 67 ? -3.924 6.187 9.007 1.00 93.81 67 ASP A C 1
ATOM 554 O O . ASP A 1 67 ? -5.094 6.065 9.377 1.00 93.81 67 ASP A O 1
ATOM 558 N N . PHE A 1 68 ? -2.930 6.565 9.806 1.00 88.31 68 PHE A N 1
ATOM 559 C CA . PHE A 1 68 ? -3.123 7.043 11.170 1.00 88.31 68 PHE A CA 1
ATOM 560 C C . PHE A 1 68 ? -2.981 8.566 11.135 1.00 88.31 68 PHE A C 1
ATOM 562 O O . PHE A 1 68 ? -1.902 9.058 10.802 1.00 88.31 68 PHE A O 1
ATOM 569 N N . GLU A 1 69 ? -4.076 9.275 11.419 1.00 73.06 69 GLU A N 1
ATOM 570 C CA . GLU A 1 69 ? -4.078 10.733 11.624 1.00 73.06 69 GLU A CA 1
ATOM 571 C C . GLU A 1 69 ? -3.389 11.109 12.945 1.00 73.06 69 GLU A C 1
ATOM 573 O O . GLU A 1 69 ? -3.563 10.365 13.942 1.00 73.06 69 GLU A O 1
#

Secondary structure (DSSP, 8-state):
-----HHHHHHHHHH-SSSHHHHHHHHHHHH-TT-SEE-TTSSS-EEEEEPPTT--TT--EEEEE----